Protein AF-A0A2E6DER2-F1 (afdb_monomer_lite)

Sequence (153 aa):
MKYFKTCITIIVFLIFLIPTAWSSPYLTPEPPLASQMNWDLSPSGMLRISYDLDFNGKADFHTLRVVVTSFYSDQTVMEIGANFPNLPVFYTPYESQSFYYVATAQPLFYSFDVDEDGTWDIMYKDISKDSVNGNEFFYESPSGMFTNDFNNF

pLDDT: mean 84.75, std 19.15, range [36.06, 97.94]

Secondary structure (DSSP, 8-state):
------------------------TT--PPPPGGG-SEEEE-TTSEEEEEE-SS-SSS--EEEEEEEEEEEEESS-HHHHHHHSTTS-EEEEE-SS-EEEEEE-SS-SEEEE-SS-SSS-SEEEE-SSSS-SSS--EEEE-TTSS-SS-SS--

Structure (mmCIF, N/CA/C/O backbone):
data_AF-A0A2E6DER2-F1
#
_entry.id   AF-A0A2E6DER2-F1
#
loop_
_atom_site.group_PDB
_atom_site.id
_atom_site.type_symbol
_atom_site.label_atom_id
_atom_site.label_alt_id
_atom_site.label_comp_id
_atom_site.label_asym_id
_atom_site.label_entity_id
_atom_site.label_seq_id
_atom_site.pdbx_PDB_ins_code
_atom_site.Cartn_x
_atom_site.Cartn_y
_atom_site.Cartn_z
_atom_site.occupancy
_atom_site.B_iso_or_equiv
_atom_site.auth_seq_id
_atom_site.auth_comp_id
_atom_site.auth_asym_id
_atom_site.auth_atom_id
_atom_site.pdbx_PDB_model_num
ATOM 1 N N . MET A 1 1 ? 48.294 53.736 18.789 1.00 41.97 1 MET A N 1
ATOM 2 C CA . MET A 1 1 ? 48.221 53.024 17.493 1.00 41.97 1 MET A CA 1
ATOM 3 C C . MET A 1 1 ? 47.456 51.726 17.699 1.00 41.97 1 MET A C 1
ATOM 5 O O . MET A 1 1 ? 47.806 50.972 18.595 1.00 41.97 1 MET A O 1
ATOM 9 N N . LYS A 1 2 ? 46.350 51.543 16.967 1.00 36.22 2 LYS A N 1
ATOM 10 C CA . LYS A 1 2 ? 45.421 50.408 17.086 1.00 36.22 2 LYS A CA 1
ATOM 11 C C . LYS A 1 2 ? 46.024 49.170 16.410 1.00 36.22 2 LYS A C 1
ATOM 13 O O . LYS A 1 2 ? 46.407 49.251 15.249 1.00 36.22 2 LYS A O 1
ATOM 18 N N . TYR A 1 3 ? 46.081 48.045 17.119 1.00 45.59 3 TYR A N 1
ATOM 19 C CA . TYR A 1 3 ? 46.456 46.751 16.549 1.00 45.59 3 TYR A CA 1
ATOM 20 C C . TYR A 1 3 ? 45.269 46.190 15.757 1.00 45.59 3 TYR A C 1
ATOM 22 O O . TYR A 1 3 ? 44.251 45.819 16.339 1.00 45.59 3 TYR A O 1
ATOM 30 N N . PHE A 1 4 ? 45.386 46.160 14.431 1.00 41.44 4 PHE A N 1
ATOM 31 C CA . PHE A 1 4 ? 44.444 45.470 13.553 1.00 41.44 4 PHE A CA 1
ATOM 32 C C . PHE A 1 4 ? 44.694 43.962 13.673 1.00 41.44 4 PHE A C 1
ATOM 34 O O . PHE A 1 4 ? 45.735 43.467 13.244 1.00 41.44 4 PHE A O 1
ATOM 41 N N . LYS A 1 5 ? 43.764 43.229 14.291 1.00 44.72 5 LYS A N 1
ATOM 42 C CA . LYS A 1 5 ? 43.738 41.765 14.216 1.00 44.72 5 LYS A CA 1
ATOM 43 C C . LYS A 1 5 ? 42.935 41.378 12.979 1.00 44.72 5 LYS A C 1
ATOM 45 O O . LYS A 1 5 ? 41.717 41.524 12.961 1.00 44.72 5 LYS A O 1
ATOM 50 N N . THR A 1 6 ? 43.625 40.919 11.945 1.00 46.22 6 THR A N 1
ATOM 51 C CA . THR A 1 6 ? 43.009 40.337 10.752 1.00 46.22 6 THR A CA 1
ATOM 52 C C . THR A 1 6 ? 42.486 38.947 11.114 1.00 46.22 6 THR A C 1
ATOM 54 O O . THR A 1 6 ? 43.263 38.004 11.239 1.00 46.22 6 THR A O 1
ATOM 57 N N . CYS A 1 7 ? 41.178 38.817 11.338 1.00 44.19 7 CYS A N 1
ATOM 58 C CA . CYS A 1 7 ? 40.528 37.512 11.443 1.00 44.19 7 CYS A CA 1
ATOM 59 C C . CYS A 1 7 ? 40.392 36.924 10.035 1.00 44.19 7 CYS A C 1
ATOM 61 O O . CYS A 1 7 ? 39.620 37.427 9.223 1.00 44.19 7 CYS A O 1
ATOM 63 N N . ILE A 1 8 ? 41.160 35.876 9.738 1.00 48.34 8 ILE A N 1
ATOM 64 C CA . ILE A 1 8 ? 40.969 35.060 8.538 1.00 48.34 8 ILE A CA 1
ATOM 65 C C . ILE A 1 8 ? 39.793 34.126 8.830 1.00 48.34 8 ILE A C 1
ATOM 67 O O . ILE A 1 8 ? 39.934 33.142 9.553 1.00 48.34 8 ILE A O 1
ATOM 71 N N . THR A 1 9 ? 38.616 34.461 8.309 1.00 47.12 9 THR A N 1
ATOM 72 C CA . THR A 1 9 ? 37.452 33.573 8.342 1.00 47.12 9 THR A CA 1
ATOM 73 C C . THR A 1 9 ? 37.638 32.511 7.260 1.00 47.12 9 THR A C 1
ATOM 75 O O . THR A 1 9 ? 37.493 32.797 6.075 1.00 47.12 9 THR A O 1
ATOM 78 N N . ILE A 1 10 ? 37.994 31.287 7.654 1.00 50.75 10 ILE A N 1
ATOM 79 C CA . ILE A 1 10 ? 38.000 30.129 6.754 1.00 50.75 10 ILE A CA 1
ATOM 80 C C . ILE A 1 10 ? 36.550 29.656 6.626 1.00 50.75 10 ILE A C 1
ATOM 82 O O . ILE A 1 10 ? 36.000 29.066 7.553 1.00 50.75 10 ILE A O 1
ATOM 86 N N . ILE A 1 11 ? 35.916 29.942 5.489 1.00 50.69 11 ILE A N 1
ATOM 87 C CA . ILE A 1 11 ? 34.626 29.347 5.131 1.00 50.69 11 ILE A CA 1
ATOM 88 C C . ILE A 1 11 ? 34.926 27.953 4.578 1.00 50.69 11 ILE A C 1
ATOM 90 O O . ILE A 1 11 ? 35.401 27.809 3.453 1.00 50.69 11 ILE A O 1
ATOM 94 N N . VAL A 1 12 ? 34.694 26.922 5.390 1.00 49.69 12 VAL A N 1
ATOM 95 C CA . VAL A 1 12 ? 34.736 25.529 4.936 1.00 49.69 12 VAL A CA 1
ATOM 96 C C . VAL A 1 12 ? 33.445 25.259 4.170 1.00 49.69 12 VAL A C 1
ATOM 98 O O . VAL A 1 12 ? 32.383 25.085 4.763 1.00 49.69 12 VAL A O 1
ATOM 101 N N . PHE A 1 13 ? 33.532 25.258 2.842 1.00 41.53 13 PHE A N 1
ATOM 102 C CA . PHE A 1 13 ? 32.463 24.774 1.974 1.00 41.53 13 PHE A CA 1
ATOM 103 C C . PHE A 1 13 ? 32.466 23.240 2.049 1.00 41.53 13 PHE A C 1
ATOM 105 O O . PHE A 1 13 ? 33.266 22.572 1.397 1.00 41.53 13 PHE A O 1
ATOM 112 N N . LEU A 1 14 ? 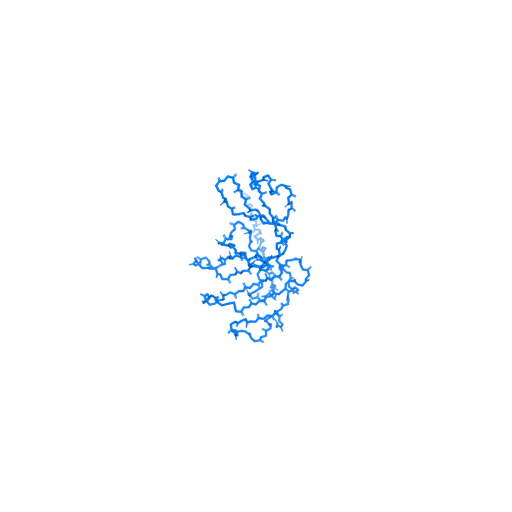31.615 22.675 2.906 1.00 44.34 14 LEU A N 1
ATOM 113 C CA . LEU A 1 14 ? 31.307 21.246 2.898 1.00 44.34 14 LEU A CA 1
ATOM 114 C C . LEU A 1 14 ? 30.462 20.972 1.652 1.00 44.34 14 LEU A C 1
ATOM 116 O O . LEU A 1 14 ? 29.245 21.137 1.657 1.00 44.34 14 LEU A O 1
ATOM 120 N N . ILE A 1 15 ? 31.129 20.607 0.557 1.00 48.97 15 ILE A N 1
ATOM 121 C CA . ILE A 1 15 ? 30.468 20.019 -0.604 1.00 48.97 15 ILE A CA 1
ATOM 122 C C . ILE A 1 15 ? 29.984 18.648 -0.136 1.00 48.97 15 ILE A C 1
ATOM 124 O O . ILE A 1 15 ? 30.771 17.707 -0.030 1.00 48.97 15 ILE A O 1
ATOM 128 N N . PHE A 1 16 ? 28.702 18.548 0.205 1.00 44.09 16 PHE A N 1
ATOM 129 C CA . PHE A 1 16 ? 28.051 17.252 0.287 1.00 44.09 16 PHE A CA 1
ATOM 130 C C . PHE A 1 16 ? 28.133 16.641 -1.111 1.00 44.09 16 PHE A C 1
ATOM 132 O O . PHE A 1 16 ? 27.483 17.107 -2.046 1.00 44.09 16 PHE A O 1
ATOM 139 N N . LEU A 1 17 ? 28.996 15.637 -1.259 1.00 40.84 17 LEU A N 1
ATOM 140 C CA . LEU A 1 17 ? 28.920 14.695 -2.361 1.00 40.84 17 LEU A CA 1
ATOM 141 C C . LEU A 1 17 ? 27.525 14.079 -2.273 1.00 40.84 17 LEU A C 1
ATOM 143 O O . LEU A 1 17 ? 27.256 13.291 -1.368 1.00 40.84 17 LEU A O 1
ATOM 147 N N . ILE A 1 18 ? 26.625 14.500 -3.160 1.00 52.09 18 ILE A N 1
ATOM 148 C CA . ILE A 1 18 ? 25.375 13.784 -3.388 1.00 52.09 18 ILE A CA 1
ATOM 149 C C . ILE A 1 18 ? 25.819 12.370 -3.767 1.00 52.09 18 ILE A C 1
ATOM 151 O O . ILE A 1 18 ? 26.584 12.242 -4.730 1.00 52.09 18 ILE A O 1
ATOM 155 N N . PRO A 1 19 ? 25.444 11.314 -3.024 1.00 45.16 19 PRO A N 1
ATOM 156 C CA . PRO A 1 19 ? 25.643 9.982 -3.547 1.00 45.16 19 PRO A CA 1
ATOM 157 C C . PRO A 1 19 ? 24.825 9.928 -4.834 1.00 45.16 19 PRO A C 1
ATOM 159 O O . PRO A 1 19 ? 23.600 10.017 -4.803 1.00 45.16 19 PRO A O 1
ATOM 162 N N . THR A 1 20 ? 25.506 9.845 -5.975 1.00 41.97 20 THR A N 1
ATOM 163 C CA . THR A 1 20 ? 24.909 9.358 -7.213 1.00 41.97 20 THR A CA 1
ATOM 164 C C . THR A 1 20 ? 24.535 7.909 -6.937 1.00 41.97 20 THR A C 1
ATOM 166 O O . THR A 1 20 ? 25.311 6.996 -7.217 1.00 41.97 20 THR A O 1
ATOM 169 N N . ALA A 1 21 ? 23.401 7.696 -6.273 1.00 44.44 21 ALA A N 1
ATOM 170 C CA . ALA A 1 21 ? 22.722 6.428 -6.363 1.00 44.44 21 ALA A CA 1
ATOM 171 C C . ALA A 1 21 ? 22.360 6.302 -7.838 1.00 44.44 21 ALA A C 1
ATOM 173 O O . ALA A 1 21 ? 21.688 7.166 -8.402 1.00 44.44 21 ALA A O 1
ATOM 174 N N . TRP A 1 22 ? 22.873 5.258 -8.469 1.00 40.47 22 TRP A N 1
ATOM 175 C CA . TRP A 1 22 ? 22.451 4.812 -9.788 1.00 40.47 22 TRP A CA 1
ATOM 176 C C . TRP A 1 22 ? 21.050 4.192 -9.654 1.00 40.47 22 TRP A C 1
ATOM 178 O O . TRP A 1 22 ? 20.835 3.035 -9.983 1.00 40.47 22 TRP A O 1
ATOM 188 N N . SER A 1 23 ? 20.120 4.915 -9.029 1.00 46.19 23 SER A N 1
ATOM 189 C CA . SER A 1 23 ? 18.745 4.480 -8.845 1.00 46.19 23 SER A CA 1
ATOM 190 C C . SER A 1 23 ? 17.981 4.871 -10.096 1.00 46.19 23 SER A C 1
ATOM 192 O O . SER A 1 23 ? 18.012 6.046 -10.480 1.00 46.19 23 SER A O 1
ATOM 194 N N . SER A 1 24 ? 17.289 3.915 -10.720 1.00 57.84 24 SER A N 1
ATOM 195 C CA . SER A 1 24 ? 16.254 4.235 -11.702 1.00 57.84 24 SER A CA 1
ATOM 196 C C . SER A 1 24 ? 15.379 5.369 -11.156 1.00 57.84 24 SER A C 1
ATOM 198 O O . SER A 1 24 ? 15.022 5.336 -9.972 1.00 57.84 24 SER A O 1
ATOM 200 N N . PRO A 1 25 ? 15.022 6.379 -11.973 1.00 63.75 25 PRO A N 1
ATOM 201 C CA . PRO A 1 25 ? 14.136 7.456 -11.526 1.00 63.75 25 PRO A CA 1
ATOM 202 C C . PRO A 1 25 ? 12.797 6.920 -10.998 1.00 63.75 25 PRO A C 1
ATOM 204 O O . PRO A 1 25 ? 12.136 7.599 -10.222 1.00 63.75 25 PRO A O 1
ATOM 207 N N . TYR A 1 26 ? 12.443 5.687 -11.369 1.00 72.62 26 TYR A N 1
ATOM 208 C CA . TYR A 1 26 ? 11.211 4.996 -11.003 1.00 72.62 26 TYR A CA 1
ATOM 209 C C . TYR A 1 26 ? 11.420 3.937 -9.916 1.00 72.62 26 TYR A C 1
ATOM 211 O O . TYR A 1 26 ? 10.668 2.973 -9.835 1.00 72.62 26 TYR A O 1
ATOM 219 N N . LEU A 1 27 ? 12.471 4.051 -9.105 1.00 81.19 27 LEU A N 1
ATOM 220 C CA . LEU A 1 27 ? 12.691 3.173 -7.961 1.00 81.19 27 LEU A CA 1
ATOM 221 C C . LEU A 1 27 ? 12.821 4.041 -6.708 1.00 81.19 27 LEU A C 1
ATOM 223 O O . LEU A 1 27 ? 13.903 4.413 -6.257 1.00 81.19 27 LEU A O 1
ATOM 227 N N . THR A 1 28 ? 11.655 4.448 -6.208 1.00 86.50 28 THR A N 1
ATOM 228 C CA . THR A 1 28 ? 11.496 5.426 -5.129 1.00 86.50 28 THR A CA 1
ATOM 229 C C . THR A 1 28 ? 10.968 4.743 -3.870 1.00 86.50 28 THR A C 1
ATOM 231 O O . THR A 1 28 ? 9.997 3.989 -3.960 1.00 86.50 28 THR A O 1
ATOM 234 N N . PRO A 1 29 ? 11.561 5.002 -2.687 1.00 90.06 29 PRO A N 1
ATOM 235 C CA . PRO A 1 29 ? 11.009 4.530 -1.426 1.00 90.06 29 PRO A CA 1
ATOM 236 C C . PRO A 1 29 ? 9.565 4.977 -1.228 1.00 90.06 29 PRO A C 1
ATOM 238 O O . PRO A 1 29 ? 9.196 6.095 -1.581 1.00 90.06 29 PRO A O 1
ATOM 241 N N . GLU A 1 30 ? 8.766 4.111 -0.610 1.00 93.06 30 GLU A N 1
ATOM 242 C CA . GLU A 1 30 ? 7.378 4.434 -0.305 1.00 93.06 30 GLU A CA 1
ATOM 243 C C . GLU A 1 30 ? 7.291 5.689 0.579 1.00 93.06 30 GLU A C 1
ATOM 245 O O . GLU A 1 30 ? 7.958 5.756 1.621 1.00 93.06 30 GLU A O 1
ATOM 250 N N . PRO A 1 31 ? 6.462 6.678 0.202 1.00 94.44 31 PRO A N 1
AT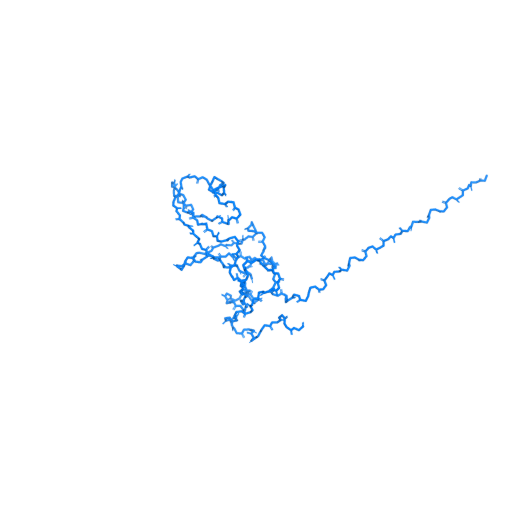OM 251 C CA . PRO A 1 31 ? 6.198 7.823 1.055 1.00 94.44 31 PRO A CA 1
ATOM 252 C C . PRO A 1 31 ? 5.569 7.403 2.391 1.00 94.44 31 PRO A C 1
ATOM 254 O O . PRO A 1 31 ? 4.967 6.330 2.504 1.00 94.44 31 PRO A O 1
ATOM 257 N N . PRO A 1 32 ? 5.630 8.256 3.428 1.00 94.75 32 PRO A N 1
ATOM 258 C CA . PRO A 1 32 ? 4.926 7.986 4.675 1.00 94.75 32 PRO A CA 1
ATOM 259 C C . PRO A 1 32 ? 3.449 7.646 4.423 1.00 94.75 32 PRO A C 1
ATOM 261 O O . PRO A 1 32 ? 2.770 8.352 3.689 1.00 94.75 32 PRO A O 1
ATOM 264 N N . LEU A 1 33 ? 2.906 6.618 5.086 1.00 93.94 33 LEU A N 1
ATOM 265 C CA . LEU A 1 33 ? 1.493 6.219 4.924 1.00 93.94 33 LEU A CA 1
ATOM 266 C C . LEU A 1 33 ? 0.501 7.379 5.128 1.00 93.94 33 LEU A C 1
ATOM 268 O O . LEU A 1 33 ? -0.589 7.359 4.575 1.00 93.94 33 LEU A O 1
ATOM 272 N N 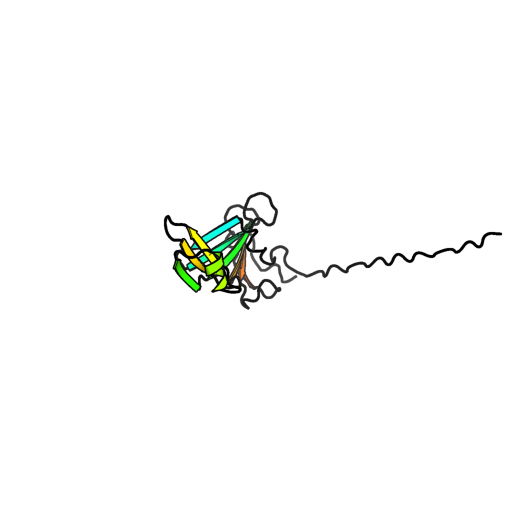. ALA A 1 34 ? 0.872 8.400 5.906 1.00 93.94 34 ALA A N 1
ATOM 273 C CA . ALA A 1 34 ? 0.057 9.592 6.126 1.00 93.94 34 ALA A CA 1
ATOM 274 C C . ALA A 1 34 ? -0.111 10.484 4.877 1.00 93.94 34 ALA A C 1
ATOM 276 O O . ALA A 1 34 ? -1.036 11.291 4.855 1.00 93.94 34 ALA A O 1
ATOM 277 N N . SER A 1 35 ? 0.751 10.359 3.862 1.00 96.56 35 SER A N 1
ATOM 278 C CA . SER A 1 35 ? 0.646 11.086 2.588 1.00 96.56 35 SER A CA 1
ATOM 279 C C . SER A 1 35 ? -0.075 10.293 1.496 1.00 96.56 35 SER A C 1
ATOM 281 O O . SER A 1 35 ? -0.051 10.699 0.338 1.00 96.56 35 SER A O 1
ATOM 283 N N . GLN A 1 36 ? -0.690 9.156 1.835 1.00 96.75 36 GLN A N 1
ATOM 284 C CA . GLN A 1 36 ? -1.518 8.410 0.890 1.00 96.75 36 GLN A CA 1
ATOM 285 C C . GLN A 1 36 ? -2.697 9.261 0.406 1.00 96.75 36 GLN A C 1
ATOM 287 O O . GLN A 1 36 ? -3.317 9.982 1.192 1.00 96.75 36 GLN A O 1
ATOM 292 N N . MET A 1 37 ? -3.039 9.131 -0.873 1.00 96.75 37 MET A N 1
ATOM 293 C CA . MET A 1 37 ? -4.260 9.702 -1.435 1.00 96.75 37 MET A CA 1
ATOM 294 C C . MET A 1 37 ? -5.464 8.797 -1.202 1.00 96.75 37 MET A C 1
ATOM 296 O O . MET A 1 37 ? -6.542 9.259 -0.832 1.00 96.75 37 MET A O 1
ATOM 300 N N . ASN A 1 38 ? -5.284 7.507 -1.476 1.00 95.69 38 ASN A N 1
ATOM 301 C CA . ASN A 1 38 ? -6.331 6.511 -1.357 1.00 95.69 38 ASN A CA 1
ATOM 302 C C . ASN A 1 38 ? -5.745 5.123 -1.088 1.00 95.69 38 ASN A C 1
ATOM 304 O O . ASN A 1 38 ? -4.614 4.815 -1.477 1.00 95.69 38 ASN A O 1
ATOM 308 N N . TRP A 1 39 ? -6.572 4.254 -0.518 1.00 96.56 39 TRP A N 1
ATOM 309 C CA . TRP A 1 39 ? -6.326 2.823 -0.455 1.00 96.56 39 TRP A CA 1
ATOM 310 C C . TRP A 1 39 ? -7.502 2.057 -1.062 1.00 96.56 39 TRP A C 1
ATOM 312 O O . TRP A 1 39 ? -8.641 2.518 -1.053 1.00 96.56 39 TRP A O 1
ATOM 322 N N . ASP A 1 40 ? -7.221 0.887 -1.621 1.00 96.00 40 ASP A N 1
ATOM 323 C CA . ASP A 1 40 ? -8.218 0.035 -2.262 1.00 96.00 40 ASP A CA 1
ATOM 324 C C . ASP A 1 40 ? -7.929 -1.434 -1.965 1.00 96.00 40 ASP A C 1
ATOM 326 O O . ASP A 1 40 ? -6.777 -1.872 -1.996 1.00 96.00 40 ASP A O 1
ATOM 330 N N . LEU A 1 41 ? -8.975 -2.197 -1.664 1.00 95.50 41 LEU A N 1
ATOM 331 C CA . LEU A 1 41 ? -8.868 -3.607 -1.317 1.00 95.50 41 LEU A CA 1
ATOM 332 C C . LEU A 1 41 ? -9.356 -4.464 -2.480 1.00 95.50 41 LEU A C 1
ATOM 334 O O . LEU A 1 41 ? -10.534 -4.450 -2.835 1.00 95.50 41 LEU A O 1
ATOM 338 N N . SER A 1 42 ? -8.466 -5.285 -3.025 1.00 93.81 42 SER A N 1
ATOM 339 C CA . SER A 1 42 ? -8.845 -6.263 -4.032 1.00 93.81 42 SER A CA 1
ATOM 340 C C . SER A 1 42 ? -9.596 -7.451 -3.406 1.00 93.81 42 SER A C 1
ATOM 342 O O . SER A 1 42 ? -9.315 -7.852 -2.270 1.00 93.81 42 SER A O 1
ATOM 344 N N . PRO A 1 43 ? -10.464 -8.136 -4.176 1.00 92.06 43 PRO A N 1
ATOM 345 C CA . PRO A 1 43 ? -11.084 -9.392 -3.744 1.00 92.06 43 PRO A CA 1
ATOM 346 C C . PRO A 1 43 ? -10.085 -10.507 -3.397 1.00 92.06 43 PRO A C 1
ATOM 348 O O . PRO A 1 43 ? -10.442 -11.461 -2.712 1.00 92.06 43 PRO A O 1
ATOM 351 N N . SER A 1 44 ? -8.837 -10.408 -3.867 1.00 92.38 44 SER A N 1
ATOM 352 C CA . SER A 1 44 ? -7.766 -11.357 -3.550 1.00 92.38 44 SER A CA 1
ATOM 353 C C . SER A 1 44 ? -7.104 -11.114 -2.187 1.00 92.38 44 SER A C 1
ATOM 355 O O . SER A 1 44 ? -6.190 -11.853 -1.829 1.00 92.38 44 SER A O 1
ATOM 357 N N . GLY A 1 45 ? -7.546 -10.107 -1.425 1.00 93.38 45 GLY A N 1
ATOM 358 C CA . GLY A 1 45 ? -6.935 -9.735 -0.147 1.00 93.38 45 GLY A CA 1
ATOM 359 C C . GLY A 1 45 ? -5.649 -8.922 -0.307 1.00 93.38 45 GLY A C 1
ATOM 360 O O . GLY A 1 45 ? -4.827 -8.885 0.610 1.00 93.38 45 GLY A O 1
ATOM 361 N N . MET A 1 46 ? -5.459 -8.283 -1.464 1.00 96.06 46 MET A N 1
ATOM 362 C CA . MET A 1 46 ? -4.357 -7.352 -1.687 1.00 96.06 46 MET A CA 1
ATOM 363 C C . MET A 1 46 ? -4.837 -5.932 -1.426 1.00 96.06 46 MET A C 1
ATOM 365 O O . MET A 1 46 ? -5.902 -5.529 -1.887 1.00 96.06 46 MET A O 1
ATOM 369 N N . LEU A 1 47 ? -4.035 -5.166 -0.705 1.00 97.56 47 LEU A N 1
ATOM 370 C CA . LEU A 1 47 ? -4.299 -3.771 -0.411 1.00 97.56 47 LEU A CA 1
ATOM 371 C C . LEU A 1 47 ? -3.395 -2.897 -1.276 1.00 97.56 47 LEU A C 1
ATOM 373 O O . LEU A 1 47 ? -2.174 -2.940 -1.122 1.00 97.56 47 LEU A O 1
ATOM 377 N N . ARG A 1 48 ? -3.995 -2.107 -2.165 1.00 97.25 48 ARG A N 1
ATOM 378 C CA . ARG A 1 48 ? -3.312 -1.057 -2.919 1.00 97.25 48 ARG A CA 1
ATOM 379 C C . ARG A 1 48 ? -3.337 0.237 -2.118 1.00 97.25 48 ARG A C 1
ATOM 381 O O . ARG A 1 48 ? -4.390 0.612 -1.616 1.00 97.25 48 ARG A O 1
ATOM 388 N N . ILE A 1 49 ? -2.216 0.940 -2.051 1.00 97.69 49 ILE A N 1
ATOM 389 C CA . ILE A 1 49 ? -2.117 2.299 -1.508 1.00 97.69 49 ILE A CA 1
ATOM 390 C C . ILE A 1 49 ? -1.563 3.184 -2.618 1.00 97.69 49 ILE A C 1
ATOM 392 O O . ILE A 1 49 ? -0.662 2.762 -3.332 1.00 97.69 49 ILE A O 1
ATOM 396 N N . SER A 1 50 ? -2.145 4.363 -2.808 1.00 97.62 50 SER A N 1
ATOM 397 C CA . SER A 1 50 ? -1.841 5.260 -3.928 1.00 97.62 50 SER A CA 1
ATOM 398 C C . SER A 1 50 ? -1.335 6.603 -3.418 1.00 97.62 50 SER A C 1
ATOM 400 O O . SER A 1 50 ? -1.842 7.107 -2.412 1.00 97.62 50 SER A O 1
ATOM 402 N N . TYR A 1 51 ? -0.367 7.177 -4.120 1.00 97.50 51 TYR A N 1
ATOM 403 C CA . TYR A 1 51 ? 0.338 8.403 -3.770 1.00 97.50 51 TYR A CA 1
ATOM 404 C C . TYR A 1 51 ? 0.486 9.291 -5.002 1.00 97.50 51 TYR A C 1
ATOM 406 O O . TYR A 1 51 ? 0.534 8.782 -6.115 1.00 97.50 51 TYR A O 1
ATOM 414 N N . ASP A 1 52 ? 0.573 10.591 -4.747 1.00 96.94 52 ASP A N 1
ATOM 415 C CA . ASP A 1 52 ? 0.867 11.650 -5.711 1.00 96.94 52 ASP A CA 1
ATOM 416 C C . ASP A 1 52 ? 2.274 12.170 -5.397 1.00 96.94 52 ASP A C 1
ATOM 418 O O . ASP A 1 52 ? 2.467 12.865 -4.390 1.00 96.94 52 ASP A O 1
ATOM 422 N N . LEU A 1 53 ? 3.275 11.711 -6.151 1.00 94.19 53 LEU A N 1
ATOM 423 C CA . LEU A 1 53 ? 4.677 12.061 -5.924 1.00 94.19 53 LEU A CA 1
ATOM 424 C C . LEU A 1 53 ? 5.029 13.434 -6.504 1.00 94.19 53 LEU A C 1
ATOM 426 O O . LEU A 1 53 ? 5.918 14.100 -5.959 1.00 94.19 53 LEU A O 1
ATOM 430 N N . ASP A 1 54 ? 4.365 13.857 -7.580 1.00 93.88 54 ASP A N 1
ATOM 431 C CA . ASP A 1 54 ? 4.613 15.139 -8.248 1.00 93.88 54 ASP A CA 1
ATOM 432 C C . ASP A 1 54 ? 3.702 16.298 -7.775 1.00 93.88 54 ASP A C 1
ATOM 434 O O . ASP A 1 54 ? 3.959 17.465 -8.092 1.00 93.88 54 ASP A O 1
ATOM 438 N N . PHE A 1 55 ? 2.724 15.994 -6.920 1.00 95.31 55 PHE A N 1
ATOM 439 C CA . PHE A 1 55 ? 1.749 16.901 -6.310 1.00 95.31 55 PHE A CA 1
ATOM 440 C C . PHE A 1 55 ? 0.771 17.548 -7.302 1.00 95.31 55 PHE A C 1
ATOM 442 O O . PHE A 1 55 ? 0.307 18.675 -7.068 1.00 95.31 55 PHE A O 1
ATOM 449 N N . ASN A 1 56 ? 0.445 16.877 -8.409 1.00 96.56 56 ASN A N 1
ATOM 450 C CA . ASN A 1 56 ? -0.477 17.401 -9.417 1.00 96.56 56 ASN A CA 1
ATOM 451 C C . ASN A 1 56 ? -1.963 17.071 -9.149 1.00 96.56 56 ASN A C 1
ATOM 453 O O . ASN A 1 56 ? -2.851 17.562 -9.859 1.00 96.56 56 ASN A O 1
ATOM 457 N N . GLY A 1 57 ? -2.252 16.308 -8.093 1.00 95.81 57 GLY A N 1
ATOM 458 C CA . GLY A 1 57 ? -3.595 15.911 -7.676 1.00 95.81 57 GLY A CA 1
ATOM 459 C C . GLY A 1 57 ? -4.063 14.567 -8.231 1.00 95.81 57 GLY A C 1
ATOM 460 O O . GLY A 1 57 ? -5.235 14.221 -8.038 1.00 95.81 57 GLY A O 1
ATOM 461 N N . LYS A 1 58 ? -3.192 13.808 -8.895 1.00 96.69 58 LYS A N 1
ATOM 462 C CA . LYS A 1 58 ? -3.444 12.438 -9.344 1.00 96.69 58 LYS A CA 1
ATOM 463 C C . LYS A 1 58 ? -2.411 11.494 -8.743 1.00 96.69 58 LYS A C 1
ATOM 465 O O . LYS A 1 58 ? -1.334 11.903 -8.342 1.00 96.69 58 LYS A O 1
ATOM 470 N N . ALA A 1 59 ? -2.776 10.221 -8.642 1.00 96.19 59 ALA A N 1
ATOM 471 C CA . ALA A 1 59 ? -1.845 9.221 -8.151 1.00 96.19 59 ALA A CA 1
ATOM 472 C C . ALA A 1 59 ? -0.967 8.706 -9.296 1.00 96.19 59 ALA A C 1
ATOM 474 O O . ALA A 1 59 ? -1.511 8.195 -10.270 1.00 96.19 59 ALA A O 1
ATOM 475 N N . ASP A 1 60 ? 0.347 8.784 -9.120 1.00 95.31 60 ASP A N 1
ATOM 476 C CA . ASP A 1 60 ? 1.385 8.345 -10.064 1.00 95.31 60 ASP A CA 1
ATOM 477 C C . ASP A 1 60 ? 2.226 7.176 -9.504 1.00 95.31 60 ASP A C 1
ATOM 479 O O . ASP A 1 60 ? 2.997 6.530 -10.219 1.00 95.31 60 ASP A O 1
ATOM 483 N N . PHE A 1 61 ? 2.053 6.858 -8.216 1.00 96.31 61 PHE A N 1
ATOM 484 C CA . PHE A 1 61 ? 2.765 5.794 -7.522 1.00 96.31 61 PHE A CA 1
ATOM 485 C C . PHE A 1 61 ? 1.839 4.966 -6.642 1.00 96.31 61 PHE A C 1
ATOM 487 O O . PHE A 1 61 ? 1.021 5.483 -5.874 1.00 96.31 61 PHE A O 1
ATOM 494 N N . HIS A 1 62 ? 2.009 3.647 -6.690 1.00 96.38 62 HIS A N 1
ATOM 495 C CA . HIS A 1 62 ? 1.209 2.726 -5.902 1.00 96.38 62 HIS A CA 1
ATOM 496 C C . HIS A 1 62 ? 2.050 1.631 -5.260 1.00 96.38 62 HIS A C 1
ATOM 498 O O . HIS A 1 62 ? 2.990 1.097 -5.848 1.00 96.38 62 HIS A O 1
ATOM 504 N N . THR A 1 63 ? 1.653 1.242 -4.053 1.00 96.88 63 THR A N 1
ATOM 505 C CA . THR A 1 63 ? 2.195 0.074 -3.361 1.00 96.88 63 THR A CA 1
ATOM 506 C C . THR A 1 63 ? 1.124 -0.989 -3.204 1.00 96.88 63 THR A C 1
ATOM 508 O O . THR A 1 63 ? -0.056 -0.682 -3.031 1.00 96.88 63 THR A O 1
ATOM 511 N N . LEU A 1 64 ? 1.521 -2.261 -3.277 1.00 96.31 64 LEU A N 1
ATOM 512 C CA . LEU A 1 64 ? 0.615 -3.392 -3.081 1.00 96.31 64 LEU A CA 1
ATOM 513 C C . LEU A 1 64 ? 1.079 -4.246 -1.903 1.00 96.31 64 LEU A C 1
ATOM 515 O O . LEU A 1 64 ? 2.201 -4.751 -1.895 1.00 96.31 64 LEU A O 1
ATOM 519 N N . ARG A 1 65 ? 0.206 -4.447 -0.917 1.00 96.31 65 ARG A N 1
ATOM 520 C CA . ARG A 1 65 ? 0.466 -5.211 0.313 1.00 96.31 65 ARG A CA 1
ATOM 521 C C . ARG A 1 65 ? -0.497 -6.380 0.442 1.00 96.31 65 ARG A C 1
ATOM 523 O O . ARG A 1 65 ? -1.576 -6.373 -0.140 1.00 96.31 65 ARG A O 1
ATOM 530 N N . VAL A 1 66 ? -0.128 -7.372 1.243 1.00 96.31 66 VAL A N 1
ATOM 531 C CA . VAL A 1 66 ? -1.027 -8.482 1.584 1.00 96.31 66 VAL A CA 1
ATOM 532 C C . VAL A 1 66 ? -1.775 -8.129 2.865 1.00 96.31 66 VAL A C 1
ATOM 534 O O . VAL A 1 66 ? -1.143 -7.735 3.848 1.00 96.31 66 VAL A O 1
ATOM 537 N N . VAL A 1 67 ? -3.097 -8.298 2.884 1.00 97.88 67 VAL A N 1
ATOM 538 C CA . VAL A 1 67 ? -3.876 -8.257 4.128 1.00 97.88 67 VAL A CA 1
ATOM 539 C C . VAL A 1 67 ? -3.640 -9.554 4.896 1.00 97.88 67 VAL A C 1
ATOM 541 O O . VAL A 1 67 ? -3.918 -10.644 4.403 1.00 97.88 67 VAL A O 1
ATOM 544 N N . VAL A 1 68 ? -3.109 -9.439 6.113 1.00 96.81 68 VAL A N 1
ATOM 545 C CA . VAL A 1 68 ? -2.781 -10.586 6.974 1.00 96.81 68 VAL A CA 1
ATOM 546 C C . VAL A 1 68 ? -3.934 -10.977 7.893 1.00 96.81 68 VAL A C 1
ATOM 548 O O . VAL A 1 68 ? -4.062 -12.142 8.258 1.00 96.81 68 VAL A O 1
ATOM 551 N N . THR A 1 69 ? -4.783 -10.021 8.271 1.00 97.31 69 THR A N 1
ATOM 552 C CA . THR A 1 69 ? -6.013 -10.280 9.025 1.00 97.31 69 THR A CA 1
ATOM 553 C C . THR A 1 69 ? -7.017 -9.152 8.821 1.00 97.31 69 THR A C 1
ATOM 555 O O . THR A 1 69 ? -6.643 -8.020 8.506 1.00 97.31 69 THR A O 1
ATOM 558 N N . SER A 1 70 ? -8.298 -9.467 9.003 1.00 97.12 70 SER A N 1
ATOM 559 C CA . SER A 1 70 ? -9.377 -8.486 8.962 1.00 97.12 70 SER A CA 1
ATOM 560 C C . SER A 1 70 ? -10.525 -8.888 9.881 1.00 97.12 70 SER A C 1
ATOM 562 O O . SER A 1 70 ? -10.779 -10.081 10.060 1.00 97.12 70 SER A O 1
ATOM 564 N N . PHE A 1 71 ? -11.171 -7.910 10.516 1.00 97.62 71 PHE A N 1
ATOM 565 C CA . PHE A 1 71 ? -12.187 -8.159 11.541 1.00 97.62 71 PHE A CA 1
ATOM 566 C C . PHE A 1 71 ? -13.021 -6.908 11.856 1.00 97.62 71 PHE A C 1
ATOM 568 O O . PHE A 1 71 ? -12.577 -5.780 11.648 1.00 97.62 71 PHE A O 1
ATOM 575 N N . TYR A 1 72 ? -14.220 -7.113 12.411 1.00 97.81 72 TYR A N 1
ATOM 576 C CA . TYR A 1 72 ? -15.029 -6.046 13.010 1.00 97.81 72 TYR A CA 1
ATOM 577 C C . TYR A 1 72 ? -14.561 -5.727 14.432 1.00 97.81 72 TYR A C 1
ATOM 579 O O . TYR A 1 72 ? -14.232 -6.638 15.193 1.00 97.81 72 TYR A O 1
ATOM 587 N N . SER A 1 73 ? -14.581 -4.448 14.806 1.00 97.50 73 SER A N 1
ATOM 588 C CA . SER A 1 73 ? -14.388 -4.001 16.189 1.00 97.50 73 SER A CA 1
ATOM 589 C C . SER A 1 73 ? -15.078 -2.655 16.440 1.00 97.50 73 SER A C 1
ATOM 591 O O . SER A 1 73 ? -15.232 -1.842 15.526 1.00 97.50 73 SER A O 1
ATOM 593 N N . ASP A 1 74 ? -15.495 -2.427 17.682 1.00 96.56 74 ASP A N 1
ATOM 594 C CA . ASP A 1 74 ? -15.984 -1.144 18.203 1.00 96.56 74 ASP A CA 1
ATOM 595 C C . ASP A 1 74 ? -14.861 -0.276 18.802 1.00 96.56 74 ASP A C 1
ATOM 597 O O . ASP A 1 74 ? -15.077 0.895 19.114 1.00 96.56 74 ASP A O 1
ATOM 601 N N . GLN A 1 75 ? -13.650 -0.825 18.925 1.00 96.56 75 GLN A N 1
ATOM 602 C CA . GLN A 1 75 ? -12.466 -0.092 19.364 1.00 96.56 75 GLN A CA 1
ATOM 603 C C . GLN A 1 75 ? -12.045 0.956 18.331 1.00 96.56 75 GLN A C 1
ATOM 605 O O . GLN A 1 75 ? -12.309 0.828 17.133 1.00 96.56 75 GLN A O 1
ATOM 610 N N . THR A 1 76 ? -11.340 1.983 18.794 1.00 94.50 76 THR A N 1
ATOM 611 C CA . THR A 1 76 ? -10.782 3.043 17.949 1.00 94.50 76 THR A CA 1
ATOM 612 C C . THR A 1 76 ? -9.582 2.553 17.136 1.00 94.50 76 THR A C 1
ATOM 614 O O . THR A 1 76 ? -8.867 1.631 17.532 1.00 94.50 76 THR A O 1
ATOM 617 N N . VAL A 1 77 ? -9.280 3.236 16.026 1.00 92.62 77 VAL A N 1
ATOM 618 C CA . VAL A 1 77 ? -8.092 2.934 15.206 1.00 92.62 77 VAL A CA 1
ATOM 619 C C . VAL A 1 77 ? -6.781 3.038 15.997 1.00 92.62 77 VAL A C 1
ATOM 621 O O . VAL A 1 77 ? -5.847 2.293 15.721 1.00 92.62 77 VAL A O 1
ATOM 624 N N . MET A 1 78 ? -6.711 3.905 17.015 1.00 93.81 78 MET A N 1
ATOM 625 C CA . MET A 1 78 ? -5.533 4.014 17.885 1.00 93.81 78 MET A CA 1
ATOM 626 C C . MET A 1 78 ? -5.359 2.774 18.770 1.00 93.81 78 MET A C 1
ATOM 628 O O . MET A 1 78 ? -4.246 2.269 18.902 1.00 93.81 78 MET A O 1
ATOM 632 N N . GLU A 1 79 ? -6.447 2.265 19.350 1.00 97.06 79 GLU A N 1
ATOM 633 C CA . GLU A 1 79 ? -6.425 1.050 20.175 1.00 97.06 79 GLU A CA 1
ATOM 634 C C . GLU A 1 79 ? -6.109 -0.187 19.334 1.00 97.06 79 GLU A C 1
ATOM 636 O O . GLU A 1 79 ? -5.286 -1.009 19.734 1.00 97.06 79 GLU A O 1
ATOM 641 N N . ILE A 1 80 ? -6.703 -0.294 18.140 1.00 97.44 80 ILE A N 1
ATOM 642 C CA . ILE A 1 80 ? -6.367 -1.364 17.199 1.00 97.44 80 ILE A CA 1
ATOM 643 C C . ILE A 1 80 ? -4.904 -1.255 16.763 1.00 97.44 80 ILE A C 1
ATOM 645 O O . ILE A 1 80 ? -4.181 -2.245 16.831 1.00 97.44 80 ILE A O 1
ATOM 649 N N . GLY A 1 81 ? -4.438 -0.065 16.377 1.00 95.88 81 GLY A N 1
ATOM 650 C CA . GLY A 1 81 ? -3.055 0.167 15.952 1.00 95.88 81 GLY A CA 1
ATOM 651 C C . GLY A 1 81 ? -2.022 -0.213 17.017 1.00 95.88 81 GLY A C 1
ATOM 652 O O . GLY A 1 81 ? -0.974 -0.763 16.685 1.00 95.88 81 GLY A O 1
ATOM 653 N N . ALA A 1 82 ? -2.336 -0.017 18.301 1.00 97.12 82 ALA A N 1
ATOM 654 C CA . ALA A 1 82 ? -1.468 -0.432 19.403 1.00 97.12 82 ALA A CA 1
ATOM 655 C C . ALA A 1 82 ? -1.264 -1.960 19.484 1.00 97.12 82 ALA A C 1
ATOM 657 O O . ALA A 1 82 ? -0.214 -2.409 19.944 1.00 97.12 82 ALA A O 1
ATOM 658 N N . ASN A 1 83 ? -2.226 -2.760 19.007 1.00 97.12 83 ASN A N 1
ATOM 659 C CA . ASN A 1 83 ? -2.130 -4.225 18.974 1.00 97.12 83 ASN A CA 1
ATOM 660 C C . ASN A 1 83 ? -1.319 -4.755 17.781 1.00 97.12 83 ASN A C 1
ATOM 662 O O . ASN A 1 83 ? -0.907 -5.915 17.787 1.00 97.12 83 ASN A O 1
ATOM 666 N N . PHE A 1 84 ? -1.076 -3.920 16.768 1.00 96.38 84 PHE A N 1
ATOM 667 C CA . PHE A 1 84 ? -0.364 -4.284 15.543 1.00 96.38 84 PHE A CA 1
ATOM 668 C C . PHE A 1 84 ? 0.833 -3.351 15.307 1.00 96.38 84 PHE A C 1
ATOM 670 O O . PHE A 1 84 ? 0.877 -2.626 14.310 1.00 96.38 84 PHE A O 1
ATOM 677 N N . PRO A 1 85 ? 1.829 -3.344 16.215 1.00 94.44 85 PRO A N 1
ATOM 678 C CA . PRO A 1 85 ? 2.977 -2.462 16.081 1.00 94.44 85 PRO A CA 1
ATOM 679 C C . PRO A 1 85 ? 3.723 -2.749 14.775 1.00 94.44 85 PRO A C 1
ATOM 681 O O . PRO A 1 85 ? 4.004 -3.901 14.442 1.00 94.44 85 PRO A O 1
ATOM 684 N N . ASN A 1 86 ? 4.081 -1.683 14.058 1.00 93.25 86 ASN A N 1
ATOM 685 C CA . ASN A 1 86 ? 4.785 -1.721 12.770 1.00 93.25 86 ASN A CA 1
ATOM 686 C C . ASN A 1 86 ? 3.996 -2.344 11.606 1.00 93.25 86 ASN A C 1
ATOM 688 O O . ASN A 1 86 ? 4.570 -2.551 10.537 1.00 93.25 86 ASN A O 1
ATOM 692 N N . LEU A 1 87 ? 2.704 -2.633 11.783 1.00 96.56 87 LEU A N 1
ATOM 693 C CA . LE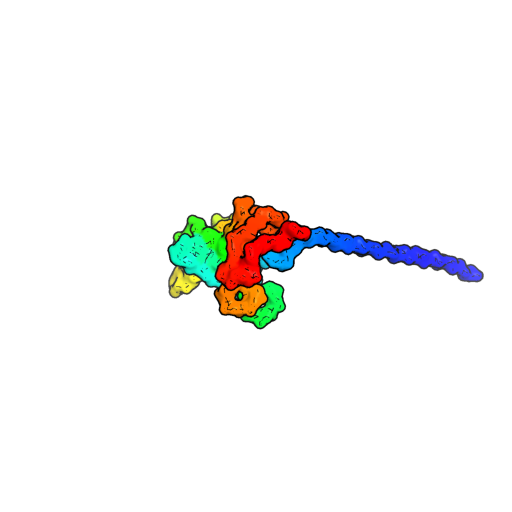U A 1 87 ? 1.836 -3.052 10.689 1.00 96.56 87 LEU A CA 1
ATOM 694 C C . LEU A 1 87 ? 0.866 -1.923 10.328 1.00 96.56 87 LEU A C 1
ATOM 696 O O . LEU A 1 87 ? 0.250 -1.332 11.217 1.00 96.56 87 LEU A O 1
ATOM 700 N N . PRO A 1 88 ? 0.696 -1.626 9.032 1.00 96.19 88 PRO A N 1
ATOM 701 C CA . PRO A 1 88 ? -0.344 -0.719 8.581 1.00 96.19 88 PRO A CA 1
ATOM 702 C C . PRO A 1 88 ? -1.733 -1.248 8.956 1.00 96.19 88 PRO A C 1
ATOM 704 O O . PRO A 1 88 ? -2.056 -2.411 8.691 1.00 96.19 88 PRO A O 1
ATOM 707 N N . VAL A 1 89 ? -2.560 -0.376 9.531 1.00 97.06 89 VAL A N 1
ATOM 708 C CA . VAL A 1 89 ? -3.962 -0.653 9.855 1.00 97.06 89 VAL A CA 1
ATOM 709 C C . VAL A 1 89 ? -4.842 0.315 9.076 1.00 97.06 89 VAL A C 1
ATOM 711 O O . VAL A 1 89 ? -4.729 1.529 9.227 1.00 97.06 89 VAL A O 1
ATOM 714 N N . PHE A 1 90 ? -5.742 -0.239 8.273 1.00 95.62 90 PHE A N 1
ATOM 715 C CA . PHE A 1 90 ? -6.751 0.490 7.510 1.00 95.62 90 PHE A CA 1
ATOM 716 C C . PHE A 1 90 ? -8.130 0.122 8.032 1.00 95.62 90 PHE A C 1
ATOM 718 O O . PHE A 1 90 ? -8.309 -0.946 8.622 1.00 95.62 90 PHE A O 1
ATOM 725 N N . TYR A 1 91 ? -9.113 0.995 7.837 1.00 95.88 91 TYR A N 1
ATOM 726 C CA . TYR A 1 91 ? -10.457 0.724 8.324 1.00 95.88 91 TYR A CA 1
ATOM 727 C C . TYR A 1 91 ? -11.534 1.349 7.452 1.00 95.88 91 TYR A C 1
ATOM 729 O O . TYR A 1 91 ? -11.385 2.455 6.933 1.00 95.88 91 TYR A O 1
ATOM 737 N N . THR A 1 92 ? -12.649 0.635 7.343 1.00 95.31 92 THR A N 1
ATOM 738 C CA . THR A 1 92 ? -13.904 1.163 6.815 1.00 95.31 92 THR A CA 1
ATOM 739 C C . THR A 1 92 ? -14.850 1.394 7.991 1.00 95.31 92 THR A C 1
ATOM 741 O O . THR A 1 92 ? -15.207 0.420 8.666 1.00 95.31 92 THR A O 1
ATOM 744 N N . PRO A 1 93 ? -15.254 2.645 8.269 1.00 94.12 93 PRO A N 1
ATOM 745 C CA . PRO A 1 93 ? -16.233 2.916 9.309 1.00 94.12 93 PRO A CA 1
ATOM 746 C C . PRO A 1 93 ? -17.630 2.472 8.856 1.00 94.12 93 PRO A C 1
ATOM 748 O O . PRO A 1 93 ? -18.080 2.825 7.767 1.00 94.12 93 PRO A O 1
ATOM 751 N N . TYR A 1 94 ? -18.323 1.728 9.713 1.00 92.75 94 TYR A N 1
ATOM 752 C CA . TYR A 1 94 ? -19.763 1.480 9.636 1.00 92.75 94 TYR A CA 1
ATOM 753 C C . TYR A 1 94 ? -20.451 2.159 10.829 1.00 92.75 94 TYR A C 1
ATOM 755 O O . TYR A 1 94 ? -19.786 2.725 11.695 1.00 92.75 94 TYR A O 1
ATOM 763 N N . GLU A 1 95 ? -21.786 2.131 10.874 1.00 89.62 95 GLU A N 1
ATOM 764 C CA . GLU A 1 95 ? -22.570 2.927 11.833 1.00 89.62 95 GLU A CA 1
ATOM 765 C C . GLU A 1 95 ? -22.136 2.746 13.296 1.00 89.62 95 GLU A C 1
ATOM 767 O O . GLU A 1 95 ? -21.924 3.731 13.999 1.00 89.62 95 GLU A O 1
ATOM 772 N N . SER A 1 96 ? -21.997 1.502 13.759 1.00 87.25 96 SER A N 1
ATOM 773 C CA . SER A 1 96 ? -21.688 1.186 15.162 1.00 87.25 96 SER A CA 1
ATOM 774 C C . SER A 1 96 ? -20.329 0.520 15.375 1.00 87.25 96 SER A C 1
ATOM 776 O O . SER A 1 96 ? -19.909 0.348 16.516 1.00 87.25 96 SER A O 1
ATOM 778 N N . GLN A 1 97 ? -19.652 0.117 14.299 1.00 94.31 97 GLN A N 1
ATOM 779 C CA . GLN A 1 97 ? -18.388 -0.622 14.325 1.00 94.31 97 GLN A CA 1
ATOM 780 C C . GLN A 1 97 ? -17.557 -0.265 13.097 1.00 94.31 97 GLN A C 1
ATOM 782 O O . GLN A 1 97 ? -18.092 0.171 12.083 1.00 94.31 97 GLN A O 1
ATOM 787 N N . SER A 1 98 ? -16.251 -0.496 13.151 1.00 97.12 98 SER A N 1
ATOM 788 C CA . SER A 1 98 ? -15.386 -0.422 11.971 1.00 97.12 98 SER A CA 1
ATOM 789 C C . SER A 1 98 ? -14.932 -1.817 11.565 1.00 97.12 98 SER A C 1
ATOM 791 O O . SER A 1 98 ? -14.749 -2.693 12.413 1.00 97.12 98 SER A O 1
ATOM 793 N N . PHE A 1 99 ? -14.745 -2.026 10.264 1.00 97.00 99 PHE A N 1
ATOM 794 C CA . PHE A 1 99 ? -14.048 -3.206 9.763 1.00 97.00 99 PHE A CA 1
ATOM 795 C C . PHE A 1 99 ? -12.596 -2.837 9.496 1.00 97.00 99 PHE A C 1
ATOM 797 O O . PHE A 1 99 ? -12.322 -1.921 8.719 1.00 97.00 99 PHE A O 1
ATOM 804 N N . TYR A 1 100 ? -11.687 -3.530 10.166 1.00 97.75 100 TYR A N 1
ATOM 805 C CA . TYR A 1 100 ? -10.257 -3.274 10.129 1.00 97.75 100 TYR A CA 1
ATOM 806 C C . TYR A 1 100 ? -9.554 -4.252 9.196 1.00 97.75 100 TYR A C 1
ATOM 808 O O . TYR A 1 100 ? -9.890 -5.435 9.156 1.00 97.75 100 TYR A O 1
ATOM 816 N N . TYR A 1 101 ? -8.532 -3.758 8.504 1.00 97.69 101 TYR A N 1
ATOM 817 C CA . TYR A 1 101 ? -7.608 -4.531 7.685 1.00 97.69 101 TYR A CA 1
ATOM 818 C C . TYR A 1 101 ? -6.193 -4.275 8.186 1.00 97.69 101 TYR A C 1
ATOM 820 O O . TYR A 1 101 ? -5.745 -3.129 8.239 1.00 97.69 101 TYR A O 1
ATOM 828 N N . VAL A 1 102 ? -5.482 -5.340 8.536 1.00 97.94 102 VAL A N 1
ATOM 829 C CA . VAL A 1 102 ? -4.067 -5.269 8.906 1.00 97.94 102 VAL A CA 1
ATOM 830 C C . VAL A 1 102 ? -3.262 -5.805 7.737 1.00 97.94 102 VAL A C 1
ATOM 832 O O . VAL A 1 102 ? -3.509 -6.924 7.282 1.00 97.94 102 VAL A O 1
ATOM 835 N N . ALA A 1 103 ? -2.313 -5.017 7.243 1.00 97.62 103 ALA A N 1
ATOM 836 C CA . ALA A 1 103 ? -1.487 -5.376 6.096 1.00 97.62 103 ALA A CA 1
ATOM 837 C C . ALA A 1 103 ? -0.042 -5.701 6.505 1.00 97.62 103 ALA A C 1
ATOM 839 O O . ALA A 1 103 ? 0.396 -5.398 7.614 1.00 97.62 103 ALA A O 1
ATOM 840 N N . THR A 1 104 ? 0.716 -6.326 5.604 1.00 96.38 104 THR A N 1
ATOM 841 C CA . THR A 1 104 ? 2.159 -6.544 5.787 1.00 96.38 104 THR A CA 1
ATOM 842 C C . THR A 1 104 ? 2.905 -5.225 5.980 1.00 96.38 104 THR A C 1
ATOM 844 O O . THR A 1 104 ? 2.546 -4.219 5.372 1.00 96.38 104 THR A O 1
ATOM 847 N N . ALA A 1 105 ? 3.974 -5.241 6.789 1.00 94.50 105 ALA A N 1
ATOM 848 C CA . ALA A 1 105 ? 4.821 -4.073 7.069 1.00 94.50 105 ALA A CA 1
ATOM 849 C C . ALA A 1 105 ? 5.499 -3.501 5.822 1.00 94.50 105 ALA A C 1
ATOM 851 O O . ALA A 1 105 ? 5.650 -2.287 5.718 1.00 94.50 105 ALA A O 1
ATOM 852 N N . GLN A 1 106 ? 5.850 -4.366 4.868 1.00 94.75 106 GLN A N 1
ATOM 853 C CA . GLN A 1 106 ? 6.471 -3.982 3.606 1.00 94.75 106 GLN A CA 1
ATOM 854 C C . GLN A 1 106 ? 5.555 -4.286 2.416 1.00 94.75 106 GLN A C 1
ATOM 856 O O . GLN A 1 106 ? 4.830 -5.297 2.457 1.00 94.75 106 GLN A O 1
ATOM 861 N N . PRO A 1 107 ? 5.549 -3.424 1.382 1.00 95.00 107 PRO A N 1
ATOM 862 C CA . PRO A 1 107 ? 4.943 -3.730 0.095 1.00 95.00 107 PRO A CA 1
ATOM 863 C C . PRO A 1 107 ? 5.574 -4.956 -0.559 1.00 95.00 107 PRO A C 1
ATOM 865 O O . PRO A 1 107 ? 6.743 -5.260 -0.365 1.00 95.00 107 PRO A O 1
ATOM 868 N N . LEU A 1 108 ? 4.773 -5.665 -1.346 1.00 94.62 108 LEU A N 1
ATOM 869 C CA . LEU A 1 108 ? 5.245 -6.712 -2.246 1.00 94.62 108 LEU A CA 1
ATOM 870 C C . LEU A 1 108 ? 5.587 -6.142 -3.626 1.00 94.62 108 LEU A C 1
ATOM 872 O O . LEU A 1 108 ? 6.480 -6.654 -4.299 1.00 94.62 108 LEU A O 1
ATOM 876 N N . PHE A 1 109 ? 4.848 -5.116 -4.048 1.00 94.94 109 PHE A N 1
ATOM 877 C CA . PHE A 1 109 ? 5.049 -4.438 -5.320 1.00 94.94 109 PHE A CA 1
ATOM 878 C C . PHE A 1 109 ? 5.036 -2.926 -5.156 1.00 94.94 109 PHE A C 1
ATOM 880 O O . PHE A 1 109 ? 4.309 -2.390 -4.313 1.00 94.94 109 PHE A O 1
ATOM 887 N N . TYR A 1 110 ? 5.791 -2.294 -6.044 1.00 95.25 110 TYR A N 1
ATOM 888 C CA . TYR A 1 110 ? 5.810 -0.870 -6.327 1.00 95.25 110 TYR A CA 1
ATOM 889 C C . TYR A 1 110 ? 5.427 -0.691 -7.788 1.00 95.25 110 TYR A C 1
ATOM 891 O O . TYR A 1 110 ? 5.997 -1.367 -8.645 1.00 95.25 110 TYR A O 1
ATOM 899 N N . SER A 1 111 ? 4.471 0.176 -8.087 1.00 94.75 111 SER A N 1
ATOM 900 C CA . SER A 1 111 ? 4.061 0.443 -9.461 1.00 94.75 111 SER A CA 1
ATOM 901 C C . SER A 1 111 ? 3.933 1.928 -9.734 1.00 94.75 111 SER A C 1
ATOM 903 O O . SER A 1 111 ? 3.524 2.679 -8.853 1.00 94.75 111 SER A O 1
ATOM 905 N N . PHE A 1 112 ? 4.255 2.320 -10.960 1.00 94.94 112 PHE A N 1
ATOM 906 C CA . PHE A 1 112 ? 4.206 3.699 -11.429 1.00 94.94 112 PHE A CA 1
ATOM 907 C C . PHE A 1 112 ? 3.243 3.812 -12.602 1.00 94.94 112 PHE A C 1
ATOM 909 O O . PHE A 1 112 ? 3.248 2.944 -13.474 1.00 94.94 112 PHE A O 1
ATOM 916 N N . ASP A 1 113 ? 2.453 4.875 -12.598 1.00 94.75 113 ASP A N 1
ATOM 917 C CA . ASP A 1 113 ? 1.623 5.346 -13.706 1.00 94.75 113 ASP A CA 1
ATOM 918 C C . ASP A 1 113 ? 2.210 6.702 -14.123 1.00 94.75 113 ASP A C 1
ATOM 920 O O . ASP A 1 113 ? 1.910 7.737 -13.536 1.00 94.75 113 ASP A O 1
ATOM 924 N N . VAL A 1 114 ? 3.205 6.657 -15.008 1.00 92.31 114 VAL A N 1
ATOM 925 C CA . VAL A 1 114 ? 4.105 7.775 -15.323 1.00 92.31 114 VAL A CA 1
ATOM 926 C C . VAL A 1 114 ? 3.401 8.824 -16.175 1.00 92.31 114 VAL A C 1
ATOM 928 O O . VAL A 1 114 ? 3.704 10.011 -16.044 1.00 92.31 114 VAL A O 1
ATOM 931 N N . ASP A 1 115 ? 2.510 8.401 -17.072 1.00 93.69 115 ASP A N 1
ATOM 932 C CA . ASP A 1 115 ? 1.689 9.312 -17.875 1.00 93.69 115 ASP A CA 1
ATOM 933 C C . ASP A 1 115 ? 0.282 9.555 -17.299 1.00 93.69 115 ASP A C 1
ATOM 935 O O . ASP A 1 115 ? -0.457 10.404 -17.816 1.00 93.69 115 ASP A O 1
ATOM 939 N N . GLU A 1 116 ? -0.027 8.905 -16.175 1.00 94.25 116 GLU A N 1
ATOM 940 C CA . GLU A 1 116 ? -1.242 9.063 -15.379 1.00 94.25 116 GLU A CA 1
ATOM 941 C C . GLU A 1 116 ? -2.522 8.750 -16.159 1.00 94.25 116 GLU A C 1
ATOM 943 O O . GLU A 1 116 ? -3.553 9.432 -16.005 1.00 94.25 116 GLU A O 1
ATOM 948 N N . ASP A 1 117 ? -2.452 7.753 -17.042 1.00 95.00 117 ASP A N 1
ATOM 949 C CA . ASP A 1 117 ? -3.571 7.313 -17.873 1.00 95.00 117 ASP A CA 1
ATOM 950 C C . ASP A 1 117 ? -4.477 6.276 -17.177 1.00 95.00 117 ASP A C 1
ATOM 952 O O . ASP A 1 117 ? -5.561 5.944 -17.675 1.00 95.00 117 ASP A O 1
ATOM 956 N N . GLY A 1 118 ? -4.083 5.829 -15.980 1.00 91.94 118 GLY A N 1
ATOM 957 C CA . GLY A 1 118 ? -4.752 4.808 -15.180 1.00 91.94 118 GLY A CA 1
ATOM 958 C C . GLY A 1 118 ? -4.206 3.395 -15.399 1.00 91.94 118 GLY A C 1
ATOM 959 O O . GLY A 1 118 ? -4.681 2.455 -14.748 1.00 91.94 118 GLY A O 1
ATOM 960 N N . THR A 1 119 ? -3.233 3.221 -16.292 1.00 94.94 119 THR A N 1
ATOM 961 C CA . THR A 1 119 ? -2.535 1.967 -16.571 1.00 94.94 119 THR A CA 1
ATOM 962 C C . THR A 1 119 ? -1.137 2.032 -15.985 1.00 94.94 119 THR A C 1
ATOM 964 O O . THR A 1 119 ? -0.381 2.956 -16.227 1.00 94.94 119 THR A O 1
ATOM 967 N N . TRP A 1 120 ? -0.734 1.010 -15.231 1.00 94.44 120 TRP A N 1
ATOM 968 C CA . TRP A 1 120 ? 0.629 0.996 -14.706 1.00 94.44 120 TRP A CA 1
ATOM 969 C C . TRP A 1 120 ? 1.648 0.795 -15.821 1.00 94.44 120 TRP A C 1
ATOM 971 O O . TRP A 1 120 ? 1.581 -0.171 -16.587 1.00 94.44 120 TRP A O 1
ATOM 981 N N . ASP A 1 121 ? 2.640 1.669 -15.840 1.00 93.62 121 ASP A N 1
ATOM 982 C CA . ASP A 1 121 ? 3.735 1.630 -16.787 1.00 93.62 121 ASP A CA 1
ATOM 983 C C . ASP A 1 121 ? 4.875 0.755 -16.313 1.00 93.62 121 ASP A C 1
ATOM 985 O O . ASP A 1 121 ? 5.499 0.063 -17.113 1.00 93.62 121 ASP A O 1
ATOM 989 N N . ILE A 1 122 ? 5.161 0.759 -15.014 1.00 92.81 122 ILE A N 1
ATOM 990 C CA . ILE A 1 122 ? 6.246 -0.039 -14.449 1.00 92.81 122 ILE A CA 1
ATOM 991 C C . ILE A 1 122 ? 5.772 -0.704 -13.176 1.00 92.81 122 ILE A C 1
ATOM 993 O O . ILE A 1 122 ? 5.131 -0.073 -12.342 1.00 92.81 122 ILE A O 1
ATOM 997 N N . MET A 1 123 ? 6.152 -1.965 -13.000 1.00 94.06 123 MET A N 1
ATOM 998 C CA . MET A 1 123 ? 6.015 -2.688 -11.748 1.00 94.06 123 MET A CA 1
ATOM 999 C C . MET A 1 123 ? 7.360 -3.264 -11.315 1.00 94.06 123 MET A C 1
ATOM 1001 O O . MET A 1 123 ? 7.988 -4.024 -12.052 1.00 94.06 123 MET A O 1
ATOM 1005 N N . TYR A 1 124 ? 7.757 -2.979 -10.080 1.00 93.88 124 TYR A N 1
ATOM 1006 C CA . TYR A 1 124 ? 8.859 -3.638 -9.392 1.00 93.88 124 TYR A CA 1
ATOM 1007 C C . TYR A 1 124 ? 8.327 -4.532 -8.284 1.00 93.88 124 TYR A C 1
ATOM 1009 O O . TYR A 1 124 ? 7.379 -4.184 -7.576 1.00 93.88 124 TYR A O 1
ATOM 1017 N N . LYS A 1 125 ? 8.961 -5.689 -8.117 1.00 93.94 125 LYS A N 1
ATOM 1018 C CA . LYS A 1 125 ? 8.690 -6.616 -7.027 1.00 93.94 125 LYS A CA 1
ATOM 1019 C C . LYS A 1 125 ? 9.794 -6.532 -5.987 1.00 93.94 125 LYS A C 1
ATOM 1021 O O . LYS A 1 125 ? 10.957 -6.777 -6.305 1.00 93.94 125 LYS A O 1
ATOM 1026 N N . ASP A 1 126 ? 9.404 -6.303 -4.741 1.00 92.75 126 ASP A N 1
ATOM 1027 C CA . ASP A 1 126 ? 10.293 -6.461 -3.595 1.00 92.75 126 ASP A CA 1
ATOM 1028 C C . ASP A 1 126 ? 10.376 -7.952 -3.233 1.00 92.75 126 ASP A C 1
ATOM 1030 O O . ASP A 1 126 ? 9.468 -8.541 -2.633 1.00 92.75 126 ASP A O 1
ATOM 1034 N N . ILE A 1 127 ? 11.442 -8.609 -3.691 1.00 89.06 127 ILE A N 1
ATOM 1035 C CA . ILE A 1 127 ? 11.653 -10.043 -3.456 1.00 89.06 127 ILE A CA 1
ATOM 1036 C C . ILE A 1 127 ? 12.108 -10.285 -2.013 1.00 89.06 127 ILE A C 1
ATOM 1038 O O . ILE A 1 127 ? 11.702 -11.279 -1.398 1.00 89.06 127 ILE A O 1
ATOM 1042 N N . SER A 1 128 ? 12.927 -9.379 -1.483 1.00 91.56 128 SER A N 1
ATOM 1043 C CA . SER A 1 128 ? 13.535 -9.466 -0.155 1.00 91.56 128 SER A CA 1
ATOM 1044 C C . SER A 1 128 ? 12.586 -9.018 0.960 1.00 91.56 128 SER A C 1
ATOM 1046 O O . SER A 1 128 ? 12.746 -9.450 2.104 1.00 91.56 128 SER A O 1
ATOM 1048 N N . LYS A 1 129 ? 11.545 -8.248 0.617 1.00 90.25 129 LYS A N 1
ATOM 1049 C CA . LYS A 1 129 ? 10.555 -7.655 1.528 1.00 90.25 129 LYS A CA 1
ATOM 1050 C C . LYS A 1 129 ? 11.218 -6.750 2.559 1.00 90.25 129 LYS A C 1
ATOM 1052 O O . LYS A 1 129 ? 10.896 -6.824 3.748 1.00 90.25 129 LYS A O 1
ATOM 1057 N N . ASP A 1 130 ? 12.171 -5.948 2.109 1.00 89.19 130 ASP A N 1
ATOM 1058 C CA . ASP A 1 130 ? 13.004 -5.081 2.938 1.00 89.19 130 ASP A CA 1
ATOM 1059 C C . ASP A 1 130 ? 12.934 -3.602 2.534 1.00 89.19 130 ASP A C 1
ATOM 1061 O O . ASP A 1 130 ? 13.792 -2.812 2.936 1.00 89.19 130 ASP A O 1
ATOM 1065 N N . SER A 1 131 ? 11.837 -3.229 1.862 1.00 88.25 131 SER A N 1
ATOM 1066 C CA . SER A 1 131 ? 11.629 -1.918 1.248 1.00 88.25 131 SER A CA 1
ATOM 1067 C C . SER A 1 131 ? 12.590 -1.658 0.092 1.00 88.25 131 SER A C 1
ATOM 1069 O O . SER A 1 131 ? 13.586 -2.345 -0.079 1.00 88.25 131 SER A O 1
ATOM 1071 N N . VAL A 1 132 ? 12.325 -0.579 -0.645 1.00 88.56 132 VAL A N 1
ATOM 1072 C CA . VAL A 1 132 ? 13.221 -0.079 -1.689 1.00 88.56 132 VAL A CA 1
ATOM 1073 C C . VAL A 1 132 ? 14.655 0.102 -1.182 1.00 88.56 132 VAL A C 1
ATOM 1075 O O . VAL A 1 132 ? 14.939 1.014 -0.397 1.00 88.56 132 VAL A O 1
ATOM 1078 N N . ASN A 1 133 ? 15.563 -0.736 -1.678 1.00 87.44 133 ASN A N 1
ATOM 1079 C CA . ASN A 1 133 ? 16.999 -0.644 -1.426 1.00 87.44 133 ASN A CA 1
ATOM 1080 C C . ASN A 1 133 ? 17.883 -0.989 -2.638 1.00 87.44 133 ASN A C 1
ATOM 1082 O O . ASN A 1 133 ? 19.110 -1.032 -2.503 1.00 87.44 133 ASN A O 1
ATOM 1086 N N . GLY A 1 134 ? 17.286 -1.175 -3.818 1.00 84.38 134 GLY A N 1
ATOM 1087 C CA . GLY A 1 134 ? 17.985 -1.440 -5.075 1.00 84.38 134 GLY A CA 1
ATOM 1088 C C . GLY A 1 134 ? 18.111 -2.923 -5.419 1.00 84.38 134 GLY A C 1
ATOM 1089 O O . GLY A 1 134 ? 18.793 -3.255 -6.388 1.00 84.38 134 GLY A O 1
ATOM 1090 N N . ASN A 1 135 ? 17.487 -3.819 -4.647 1.00 86.38 135 ASN A N 1
ATOM 1091 C CA . ASN A 1 135 ? 17.398 -5.245 -4.972 1.00 86.38 135 ASN A CA 1
ATOM 1092 C C . ASN A 1 135 ? 16.085 -5.620 -5.689 1.00 86.38 135 ASN A C 1
ATOM 1094 O O . ASN A 1 135 ? 15.879 -6.793 -6.019 1.00 86.38 135 ASN A O 1
ATOM 1098 N N . GLU A 1 136 ? 15.198 -4.645 -5.910 1.00 89.69 136 GLU A N 1
ATOM 1099 C CA . GLU A 1 136 ? 13.865 -4.885 -6.444 1.00 89.69 136 GLU A CA 1
ATOM 1100 C C . GLU A 1 136 ? 13.945 -5.314 -7.907 1.00 89.69 136 GLU A C 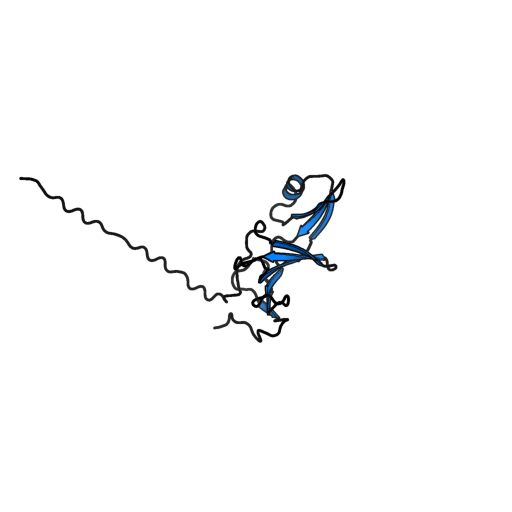1
ATOM 1102 O O . GLU A 1 136 ? 14.708 -4.787 -8.715 1.00 89.69 136 GLU A O 1
ATOM 1107 N N . PHE A 1 137 ? 13.122 -6.293 -8.260 1.00 90.25 137 PHE A N 1
ATOM 1108 C CA . PHE A 1 137 ? 13.137 -6.896 -9.583 1.00 90.25 137 PHE A CA 1
ATOM 1109 C C . PHE A 1 137 ? 12.089 -6.244 -10.479 1.00 90.25 137 PHE A C 1
ATOM 1111 O O . PHE A 1 137 ? 10.916 -6.193 -10.097 1.00 90.25 137 PHE A O 1
ATOM 1118 N N . PHE A 1 138 ? 12.477 -5.805 -11.680 1.00 91.50 138 PHE A N 1
ATOM 1119 C CA . PHE A 1 138 ? 11.515 -5.406 -12.709 1.00 91.50 138 PHE A CA 1
ATOM 1120 C C . PHE A 1 138 ? 10.587 -6.578 -13.028 1.00 91.50 138 PHE A C 1
ATOM 1122 O O . PHE A 1 138 ? 11.019 -7.611 -13.536 1.00 91.50 138 PHE A O 1
ATOM 1129 N N . TYR A 1 139 ? 9.310 -6.422 -12.710 1.00 93.06 139 TYR A N 1
ATOM 1130 C CA . TYR A 1 139 ? 8.326 -7.482 -12.837 1.00 93.06 139 TYR A CA 1
ATOM 1131 C C . TYR A 1 139 ? 7.633 -7.441 -14.197 1.00 93.06 139 TYR A C 1
ATOM 1133 O O . TYR A 1 139 ? 7.633 -8.442 -14.911 1.00 93.06 139 TYR A O 1
ATOM 1141 N N . GLU A 1 140 ? 7.046 -6.295 -14.547 1.00 94.06 140 GLU A N 1
ATOM 1142 C CA . GLU A 1 140 ? 6.242 -6.129 -15.758 1.00 94.06 140 GLU A CA 1
ATOM 1143 C C . GLU A 1 140 ? 6.048 -4.640 -16.093 1.00 94.06 140 GLU A C 1
ATOM 1145 O O . GLU A 1 140 ? 6.178 -3.775 -15.225 1.00 94.06 140 GLU A O 1
ATOM 1150 N N . SER A 1 141 ? 5.692 -4.358 -17.349 1.00 94.19 141 SER A N 1
ATOM 1151 C CA . SER A 1 141 ? 5.145 -3.077 -17.808 1.00 94.19 141 SER A CA 1
ATOM 1152 C C . SER A 1 141 ? 3.767 -3.328 -18.426 1.00 94.19 141 SER A C 1
ATOM 1154 O O . SER A 1 141 ? 3.689 -3.669 -19.609 1.00 94.19 141 SER A O 1
ATOM 1156 N N . PRO A 1 142 ? 2.678 -3.243 -17.641 1.00 94.75 142 PRO A N 1
ATOM 1157 C CA . PRO A 1 142 ? 1.332 -3.517 -18.146 1.00 94.75 142 PRO A CA 1
ATOM 1158 C C . PRO A 1 142 ? 0.907 -2.639 -19.332 1.00 94.75 142 PRO A C 1
ATOM 1160 O O . PRO A 1 142 ? 0.274 -3.149 -20.257 1.00 94.75 142 PRO A O 1
ATOM 1163 N N . SER A 1 143 ? 1.277 -1.354 -19.344 1.00 94.38 143 SER A N 1
ATOM 1164 C CA . SER A 1 143 ? 1.018 -0.457 -20.484 1.00 94.38 143 SER A CA 1
ATOM 1165 C C . SER A 1 143 ? 1.875 -0.780 -21.716 1.00 94.38 143 SER A C 1
ATOM 1167 O O . SER A 1 143 ? 1.534 -0.415 -22.842 1.00 94.38 143 SER A O 1
ATOM 1169 N N . GLY A 1 144 ? 3.001 -1.475 -21.523 1.00 92.69 144 GLY A N 1
ATOM 1170 C CA . GLY A 1 144 ? 4.008 -1.707 -22.553 1.00 92.69 144 GLY A CA 1
ATOM 1171 C C . GLY A 1 144 ? 4.891 -0.491 -22.845 1.00 92.69 144 GLY A C 1
ATOM 1172 O O . GLY A 1 144 ? 5.697 -0.558 -23.777 1.00 92.69 144 GLY A O 1
ATOM 1173 N N . MET A 1 145 ? 4.786 0.595 -22.065 1.00 90.25 145 MET A N 1
ATOM 1174 C CA . MET A 1 145 ? 5.654 1.776 -22.180 1.00 90.25 145 MET A CA 1
ATOM 1175 C C . MET A 1 145 ? 7.137 1.407 -22.032 1.00 90.25 145 MET A C 1
ATOM 1177 O O . MET A 1 145 ? 8.014 2.036 -22.632 1.00 90.25 145 MET A O 1
ATOM 1181 N N . PHE A 1 146 ? 7.422 0.344 -21.281 1.00 87.44 146 PHE A N 1
ATOM 1182 C CA . PHE A 1 146 ? 8.769 -0.077 -20.955 1.00 87.44 146 PHE A CA 1
ATOM 1183 C C . PHE A 1 146 ? 8.993 -1.558 -21.269 1.00 87.44 146 PHE A C 1
ATOM 1185 O O . PHE A 1 146 ? 8.240 -2.431 -20.853 1.00 87.44 146 PHE A O 1
ATOM 1192 N N . THR A 1 147 ? 10.062 -1.875 -22.002 1.00 80.88 147 THR A N 1
ATOM 1193 C CA . THR A 1 147 ? 10.296 -3.252 -22.475 1.00 80.88 147 THR A CA 1
ATOM 1194 C C . THR A 1 147 ? 11.289 -4.050 -21.636 1.00 80.88 147 THR A C 1
ATOM 1196 O O . THR A 1 147 ? 11.358 -5.259 -21.815 1.00 80.88 147 THR A O 1
ATOM 1199 N N . ASN A 1 148 ? 12.088 -3.403 -20.781 1.00 73.69 148 ASN A N 1
ATOM 1200 C CA . ASN A 1 148 ? 13.126 -4.021 -19.947 1.00 73.69 148 ASN A CA 1
ATOM 1201 C C . ASN A 1 148 ? 13.381 -3.173 -18.689 1.00 73.69 148 ASN A C 1
ATOM 1203 O O . ASN A 1 148 ? 12.967 -2.019 -18.632 1.00 73.69 148 ASN A O 1
ATOM 1207 N N . ASP A 1 149 ? 14.125 -3.730 -17.732 1.00 70.12 149 ASP A N 1
ATOM 1208 C CA . ASP A 1 149 ? 14.604 -3.014 -16.545 1.00 70.12 149 ASP A CA 1
ATOM 1209 C C . ASP A 1 149 ? 15.571 -1.866 -16.908 1.00 70.12 149 ASP A C 1
ATOM 1211 O O . ASP A 1 149 ? 16.492 -2.052 -17.710 1.00 70.12 149 ASP A O 1
ATOM 1215 N N . PHE A 1 150 ? 15.391 -0.697 -16.286 1.00 66.06 150 PHE A N 1
ATOM 1216 C CA . PHE A 1 150 ? 16.254 0.484 -16.453 1.00 66.06 150 PHE A CA 1
ATOM 1217 C C . PHE A 1 150 ? 17.370 0.569 -15.406 1.00 66.06 150 PHE A C 1
ATOM 1219 O O . PHE A 1 150 ? 18.208 1.460 -15.500 1.00 66.06 150 PHE A O 1
ATOM 1226 N N . ASN A 1 151 ? 17.418 -0.352 -14.436 1.00 56.28 151 ASN A N 1
ATOM 1227 C CA . ASN A 1 151 ? 18.425 -0.368 -13.366 1.00 56.28 151 ASN A CA 1
ATOM 1228 C C . ASN A 1 151 ? 19.791 -0.968 -13.769 1.00 56.28 151 ASN A C 1
ATOM 1230 O O . ASN A 1 151 ? 20.672 -1.088 -12.923 1.00 56.28 151 ASN A O 1
ATOM 1234 N N . ASN A 1 152 ? 19.993 -1.356 -15.037 1.00 37.00 152 ASN A N 1
ATOM 1235 C CA . ASN A 1 152 ? 21.218 -2.025 -15.516 1.00 37.00 152 ASN A CA 1
ATOM 1236 C C . ASN A 1 152 ? 22.099 -1.175 -16.456 1.00 37.00 152 ASN A C 1
ATOM 1238 O O . ASN A 1 152 ? 22.763 -1.731 -17.335 1.00 37.00 152 ASN A O 1
ATOM 1242 N N . PHE A 1 153 ? 22.142 0.148 -16.279 1.00 36.06 153 PHE A N 1
ATOM 1243 C CA . PHE A 1 153 ? 23.177 0.982 -16.901 1.00 36.06 153 PHE A CA 1
ATOM 1244 C C . PHE A 1 153 ? 23.967 1.733 -15.863 1.00 36.06 153 PHE A C 1
ATOM 1246 O O . PHE A 1 153 ? 23.332 2.545 -15.161 1.00 36.06 153 PHE A O 1
#

Foldseek 3Di:
DDDDDDDDDDDPPPPPPPPPPLDDPQQDFDDDLVQWPDWDADPVQKIKTFHDPPPPPATFKIFIWHFPDKDKDQDDP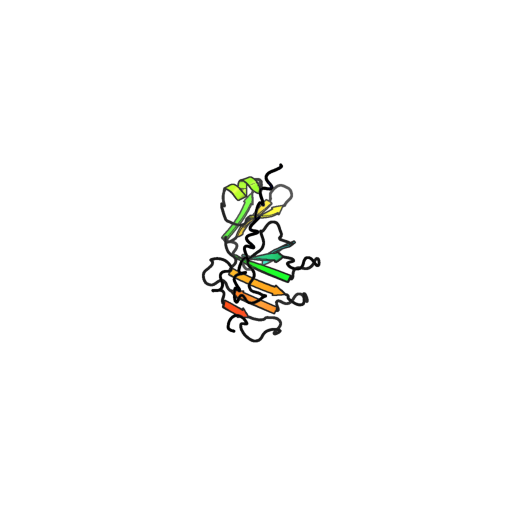VVVCVVVDLWDKDWDDDDRIIIITTTDNATQKMFGPPVRPPATQWIWGDPVRPTRDLPTHTDDGRVPNDDHDPSPD

Radius of gyration: 22.5 Å; chains: 1; bounding box: 71×64×43 Å